Protein AF-A0A1J5PVN1-F1 (afdb_monomer_lite)

Organism: NCBI:txid410659

Secondary structure (DSSP, 8-state):
-B-TTSS-B----GGGS-SSGGG--GGGS-TT-----EEEEEETTTTEEEEEHHHHHHHHHHHHHHHHTTSS-SS-HHHHHHHHHHHHH--

pLDDT: mean 85.74, std 14.12, range [48.0, 98.19]

Radius of gyration: 20.91 Å; chains: 1; bounding box: 40×37×58 Å

InterPro domains:
  IPR003029 S1 domain [PF00575] (9-54)
  IPR003029 S1 domain [PS50126] (1-54)
  IPR012340 Nucleic acid-binding, OB-fold [G3DSA:2.40.50.140] (2-62)
  IPR012340 Nucleic acid-binding, OB-fold [SSF50249] (6-69)

Foldseek 3Di:
DADPPDPQDADEDLPQAAPDNVRSDPVVDDVPDDDDWAFPDQDPVVSYTYTGPHVVVVVVVVVCCVVPVPDPDPAPPCNVVVVVVVVVVVD

Sequence (91 aa):
MKISGTDFTTFIKRSELARDRNDQRAERFAVGEKVDARVIQFDKKARKVQVSIKALEVAEEKEAIAQYGSSDSGATLGDILGTALKQRSDK

Structure (mmCIF, N/CA/C/O backbone):
data_AF-A0A1J5PVN1-F1
#
_entry.id   AF-A0A1J5PVN1-F1
#
loop_
_atom_site.group_PDB
_atom_site.id
_atom_site.type_symbol
_atom_site.label_atom_id
_atom_site.label_alt_id
_atom_site.label_comp_id
_atom_site.label_asym_id
_atom_site.label_entity_id
_atom_site.label_seq_id
_atom_site.pdbx_PDB_ins_code
_atom_site.Cartn_x
_atom_site.Cartn_y
_atom_site.Cartn_z
_atom_site.occupancy
_atom_site.B_iso_or_equiv
_atom_site.auth_seq_id
_atom_site.auth_comp_id
_atom_site.auth_asym_id
_atom_site.auth_atom_id
_atom_site.pdbx_PDB_model_num
ATOM 1 N N . MET A 1 1 ? -7.936 -3.257 8.296 1.00 87.88 1 MET A N 1
ATOM 2 C CA . MET A 1 1 ? -6.652 -3.744 8.855 1.00 87.88 1 MET A CA 1
ATOM 3 C C . MET A 1 1 ? -6.178 -2.792 9.951 1.00 87.88 1 MET A C 1
ATOM 5 O O . MET A 1 1 ? -6.687 -1.675 10.017 1.00 87.88 1 MET A O 1
ATOM 9 N N . LYS A 1 2 ? -5.250 -3.216 10.816 1.00 91.69 2 LYS A N 1
ATOM 10 C CA . LYS A 1 2 ? -4.620 -2.350 11.829 1.00 91.69 2 LYS A CA 1
ATOM 11 C C . LYS A 1 2 ? -3.168 -2.083 11.446 1.00 91.69 2 LYS A C 1
ATOM 13 O O . LYS A 1 2 ? -2.517 -2.982 10.921 1.00 91.69 2 LYS A O 1
ATOM 18 N N . ILE A 1 3 ? -2.683 -0.874 11.709 1.00 92.38 3 ILE A N 1
ATOM 19 C CA . ILE A 1 3 ? -1.266 -0.544 11.528 1.00 92.38 3 ILE A CA 1
ATOM 20 C C . ILE A 1 3 ? -0.492 -1.134 12.707 1.00 92.38 3 ILE A C 1
ATOM 22 O O . ILE A 1 3 ? -0.784 -0.814 13.862 1.00 92.38 3 ILE A O 1
ATOM 26 N N . SER A 1 4 ? 0.478 -2.000 12.411 1.00 93.06 4 SER A N 1
ATOM 27 C CA . SER A 1 4 ? 1.302 -2.683 13.413 1.00 93.06 4 SER A CA 1
ATOM 28 C C . SER A 1 4 ? 1.903 -1.697 14.418 1.00 93.06 4 SER A C 1
ATOM 30 O O . SER A 1 4 ? 2.455 -0.670 14.034 1.00 93.06 4 SER A O 1
ATOM 32 N N . GLY A 1 5 ? 1.789 -2.011 15.711 1.00 91.31 5 GLY A N 1
ATOM 33 C CA . GLY A 1 5 ? 2.321 -1.170 16.790 1.00 91.31 5 GLY A CA 1
ATOM 34 C C . GLY A 1 5 ? 1.467 0.052 17.150 1.00 91.31 5 GLY A C 1
ATOM 35 O O . GLY A 1 5 ? 1.897 0.861 17.965 1.00 91.31 5 GLY A O 1
ATOM 36 N N . THR A 1 6 ? 0.267 0.202 16.577 1.00 90.44 6 THR A N 1
ATOM 3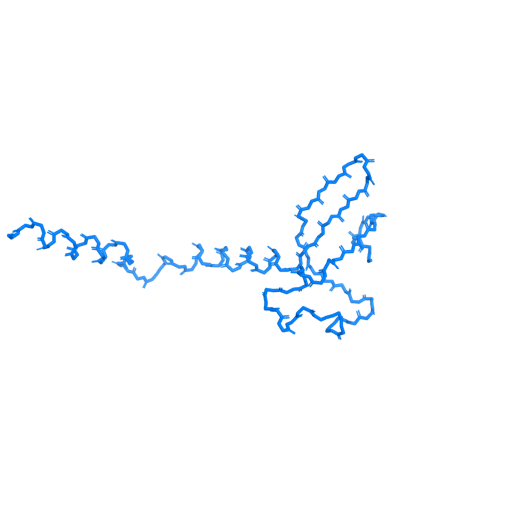7 C CA . THR A 1 6 ? -0.652 1.303 16.903 1.00 90.44 6 THR A CA 1
ATOM 38 C C . THR A 1 6 ? -2.107 0.837 16.990 1.00 90.44 6 THR A C 1
ATOM 40 O O . THR A 1 6 ? -2.462 -0.240 16.509 1.00 90.44 6 THR A O 1
ATOM 43 N N . ASP A 1 7 ? -2.977 1.705 17.510 1.00 89.94 7 ASP A N 1
ATOM 44 C CA . ASP A 1 7 ? -4.432 1.503 17.502 1.00 89.94 7 ASP A CA 1
ATOM 45 C C . ASP A 1 7 ? -5.126 2.057 16.244 1.00 89.94 7 ASP A C 1
ATOM 47 O O . ASP A 1 7 ? -6.357 2.037 16.141 1.00 89.94 7 ASP A O 1
ATOM 51 N N . PHE A 1 8 ? -4.366 2.554 15.261 1.00 90.44 8 PHE A N 1
ATOM 52 C CA . PHE A 1 8 ? -4.949 3.080 14.031 1.00 90.44 8 PHE A CA 1
ATOM 53 C C . PHE A 1 8 ? -5.509 1.955 13.161 1.00 90.44 8 PHE A C 1
ATOM 55 O O . PHE A 1 8 ? -4.816 1.011 12.765 1.00 90.44 8 PHE A O 1
ATOM 62 N N . THR A 1 9 ? -6.784 2.102 12.806 1.00 91.56 9 THR A N 1
ATOM 63 C CA . THR A 1 9 ? -7.423 1.286 11.777 1.00 91.56 9 THR A CA 1
ATOM 64 C C . THR A 1 9 ? -7.281 1.965 10.423 1.00 91.56 9 THR A C 1
ATOM 66 O O . THR A 1 9 ? -7.355 3.187 10.292 1.00 91.56 9 THR A O 1
ATOM 69 N N . THR A 1 10 ? -7.052 1.157 9.396 1.00 93.88 10 THR A N 1
ATOM 70 C CA . THR A 1 10 ? -6.928 1.631 8.020 1.00 93.88 10 THR A CA 1
ATOM 71 C C . THR A 1 10 ? -7.544 0.630 7.045 1.00 93.88 10 THR A C 1
ATOM 73 O O . THR A 1 10 ? -7.877 -0.513 7.393 1.00 93.88 10 THR A O 1
ATOM 76 N N . PHE A 1 11 ? -7.718 1.081 5.810 1.00 92.94 11 PHE A N 1
ATOM 77 C CA . PHE A 1 11 ? -8.125 0.278 4.672 1.00 92.94 11 PHE A CA 1
ATOM 78 C C . PHE A 1 11 ? -7.303 0.707 3.455 1.00 92.94 11 PHE A C 1
ATOM 80 O O . PHE A 1 11 ? -6.961 1.882 3.310 1.00 92.94 11 PHE A O 1
ATOM 87 N N . ILE A 1 12 ? -7.020 -0.247 2.575 1.00 95.31 12 ILE A N 1
ATOM 88 C CA . ILE A 1 12 ? -6.369 0.005 1.292 1.00 95.31 12 ILE A CA 1
ATOM 89 C C . ILE A 1 12 ? -7.466 -0.032 0.234 1.00 95.31 12 ILE A C 1
ATOM 91 O O . ILE A 1 12 ? -8.270 -0.965 0.188 1.00 95.31 12 ILE A O 1
ATOM 95 N N . LYS A 1 13 ? -7.551 1.015 -0.590 1.00 96.12 13 LYS A N 1
ATOM 96 C CA . LYS A 1 13 ? -8.469 1.025 -1.735 1.00 96.12 13 LYS A CA 1
ATOM 97 C C . LYS A 1 13 ? -7.989 0.005 -2.761 1.00 96.12 13 LYS A C 1
ATOM 99 O O . LYS A 1 13 ? -6.791 -0.178 -2.927 1.00 96.12 13 LYS A O 1
ATOM 104 N N . ARG A 1 14 ? -8.908 -0.576 -3.533 1.00 96.38 14 ARG A N 1
ATOM 105 C CA . ARG A 1 14 ? -8.554 -1.534 -4.593 1.00 96.38 14 ARG A CA 1
ATOM 106 C C . ARG A 1 14 ? -7.471 -1.001 -5.544 1.00 96.38 14 ARG A C 1
ATOM 108 O O . ARG A 1 14 ? -6.529 -1.720 -5.843 1.00 96.38 14 ARG A O 1
ATOM 115 N N . SER A 1 15 ? -7.565 0.270 -5.941 1.00 97.12 15 SER A N 1
ATOM 116 C CA . SER A 1 15 ? -6.593 0.945 -6.820 1.00 97.12 15 SER A CA 1
ATOM 117 C C . SER A 1 15 ? -5.185 1.099 -6.234 1.00 97.12 15 SER A C 1
ATOM 119 O O . SER A 1 15 ? -4.256 1.449 -6.958 1.00 97.12 15 SER A O 1
ATOM 121 N N . GLU A 1 16 ? -5.043 0.879 -4.929 1.00 97.62 16 GLU A N 1
ATOM 122 C CA . GLU A 1 16 ? -3.814 1.054 -4.155 1.00 97.62 16 GLU A CA 1
ATOM 123 C C . GLU A 1 16 ? -3.176 -0.287 -3.755 1.00 97.62 16 GLU A C 1
ATOM 125 O O . GLU A 1 16 ? -2.167 -0.297 -3.052 1.00 97.62 16 GLU A O 1
ATOM 130 N N . LEU A 1 17 ? -3.759 -1.417 -4.182 1.00 97.44 17 LEU A N 1
ATOM 131 C CA . LEU A 1 17 ? -3.271 -2.757 -3.841 1.00 97.44 17 LEU A CA 1
ATOM 132 C C . LEU A 1 17 ? -2.009 -3.167 -4.608 1.00 97.44 17 LEU A C 1
ATOM 134 O O . LEU A 1 17 ? -1.226 -3.932 -4.067 1.00 97.44 17 LEU A O 1
ATOM 138 N N . ALA A 1 18 ? -1.834 -2.695 -5.842 1.00 97.25 18 ALA A N 1
ATOM 139 C CA . ALA A 1 18 ? -0.698 -3.044 -6.696 1.00 97.25 18 ALA A CA 1
ATOM 140 C C . ALA A 1 18 ? -0.531 -2.021 -7.828 1.00 97.25 18 ALA A C 1
ATOM 142 O O . ALA A 1 18 ? -1.498 -1.342 -8.221 1.00 97.25 18 ALA A O 1
ATOM 143 N N . ARG A 1 19 ? 0.683 -1.927 -8.378 1.00 95.75 19 ARG A N 1
ATOM 144 C CA . ARG A 1 19 ? 0.977 -1.149 -9.590 1.00 95.75 19 ARG A CA 1
ATOM 145 C C . ARG A 1 19 ? 0.244 -1.678 -10.821 1.00 95.75 19 ARG A C 1
ATOM 147 O O . ARG A 1 19 ? -0.362 -0.872 -11.530 1.00 95.75 19 ARG A O 1
ATOM 154 N N . ASP A 1 20 ? 0.271 -2.990 -11.059 1.00 95.00 20 ASP A N 1
ATOM 155 C CA . ASP A 1 20 ? -0.485 -3.616 -12.149 1.00 95.00 20 ASP A CA 1
ATOM 156 C C . ASP A 1 20 ? -1.975 -3.698 -11.783 1.00 95.00 20 ASP A C 1
ATOM 158 O O . ASP A 1 20 ? -2.363 -4.098 -10.685 1.00 95.00 20 ASP A O 1
ATOM 162 N N . ARG A 1 21 ? -2.839 -3.316 -12.724 1.00 94.38 21 ARG A N 1
ATOM 163 C CA . ARG A 1 21 ? -4.292 -3.338 -12.551 1.00 94.38 21 ARG A CA 1
ATOM 164 C C . ARG A 1 21 ? -4.853 -4.756 -12.416 1.00 94.38 21 ARG A C 1
ATOM 166 O O . ARG A 1 21 ? -5.827 -4.939 -11.686 1.00 94.38 21 ARG A O 1
ATOM 173 N N . ASN A 1 22 ? -4.261 -5.742 -13.086 1.00 95.62 22 ASN A N 1
ATOM 174 C CA . ASN A 1 22 ? -4.665 -7.148 -12.981 1.00 95.62 22 ASN A CA 1
ATOM 175 C C . ASN A 1 22 ? -4.414 -7.704 -11.571 1.00 95.62 22 ASN A C 1
ATOM 177 O O . ASN A 1 22 ? -5.128 -8.596 -11.106 1.00 95.62 22 ASN A O 1
ATOM 181 N N . ASP A 1 23 ? -3.468 -7.090 -10.867 1.00 95.81 23 ASP A N 1
ATOM 182 C CA . ASP A 1 23 ? -3.007 -7.484 -9.543 1.00 95.81 23 ASP A CA 1
ATOM 183 C C . ASP A 1 23 ? -3.746 -6.771 -8.405 1.00 95.81 23 ASP A C 1
ATOM 185 O O . ASP A 1 23 ? -3.591 -7.115 -7.235 1.00 95.81 23 ASP A O 1
ATOM 189 N N . GLN A 1 24 ? -4.645 -5.838 -8.731 1.00 96.38 24 GLN A N 1
ATOM 190 C CA . GLN A 1 24 ? -5.500 -5.130 -7.775 1.00 96.38 24 GLN A CA 1
ATOM 191 C C . GLN A 1 24 ? -6.686 -5.991 -7.318 1.00 96.38 24 GLN A C 1
ATOM 193 O O . GLN A 1 24 ? -7.860 -5.660 -7.544 1.00 96.38 24 GLN A O 1
ATOM 198 N N . ARG A 1 25 ? -6.382 -7.127 -6.691 1.00 95.69 25 ARG A N 1
ATOM 199 C CA . ARG A 1 25 ? -7.343 -8.138 -6.234 1.00 95.69 25 ARG A CA 1
ATOM 200 C C . ARG A 1 25 ? -7.115 -8.432 -4.759 1.00 95.69 25 ARG A C 1
ATOM 202 O O . ARG A 1 25 ? -6.000 -8.739 -4.353 1.00 95.69 25 ARG A O 1
ATOM 209 N N . ALA A 1 26 ? -8.177 -8.343 -3.962 1.00 92.88 26 ALA A N 1
ATOM 210 C CA . ALA A 1 26 ? -8.083 -8.571 -2.523 1.00 92.88 26 ALA A CA 1
ATOM 211 C C . ALA A 1 26 ? -7.793 -10.043 -2.194 1.00 92.88 26 ALA A C 1
ATOM 213 O O . ALA A 1 26 ? -7.088 -10.308 -1.229 1.00 92.88 26 ALA A O 1
ATOM 214 N N . GLU A 1 27 ? -8.262 -10.991 -3.019 1.00 94.19 27 GLU A N 1
ATOM 215 C CA . GLU A 1 27 ? -8.010 -12.426 -2.816 1.00 94.19 27 GLU A CA 1
ATOM 216 C C . GLU A 1 27 ? -6.536 -12.847 -2.932 1.00 94.19 27 GLU A C 1
ATOM 218 O O . GLU A 1 27 ? -6.211 -13.986 -2.615 1.00 94.19 27 GLU A O 1
ATOM 223 N N . ARG A 1 28 ? -5.639 -11.954 -3.372 1.00 93.50 28 ARG A N 1
ATOM 224 C CA . ARG A 1 28 ? -4.192 -12.214 -3.365 1.00 93.50 28 ARG A CA 1
ATOM 225 C C . ARG A 1 28 ? -3.579 -12.194 -1.967 1.00 93.50 28 ARG A C 1
ATOM 227 O O . ARG A 1 28 ? -2.464 -12.673 -1.811 1.00 93.50 28 ARG A O 1
ATOM 234 N N . PHE A 1 29 ? -4.287 -11.628 -0.995 1.00 93.31 29 PHE A N 1
ATOM 235 C CA . PHE A 1 29 ? -3.812 -11.474 0.370 1.00 93.31 29 PHE A CA 1
ATOM 236 C C . PHE A 1 29 ? -4.565 -12.433 1.283 1.00 93.31 29 PHE A C 1
ATOM 238 O O . PHE A 1 29 ? -5.800 -12.508 1.250 1.00 93.31 29 PHE A O 1
ATOM 245 N N . ALA A 1 30 ? -3.831 -13.151 2.125 1.00 94.56 30 ALA A N 1
ATOM 246 C CA . ALA A 1 30 ? -4.433 -13.992 3.141 1.00 94.56 30 ALA A CA 1
ATOM 247 C C . ALA A 1 30 ? -5.020 -13.135 4.273 1.00 94.56 30 ALA A C 1
ATOM 249 O O . ALA A 1 30 ? -4.511 -12.073 4.646 1.00 94.56 30 ALA A O 1
ATOM 250 N N . VAL A 1 31 ? -6.116 -13.607 4.867 1.00 91.94 31 VAL A N 1
ATOM 251 C CA . VAL A 1 31 ? -6.707 -12.934 6.027 1.00 91.94 31 VAL A CA 1
ATOM 252 C C . VAL A 1 31 ? -5.709 -12.964 7.185 1.00 91.94 31 VAL A C 1
ATOM 254 O O . VAL A 1 31 ? -5.260 -14.028 7.600 1.00 91.94 31 VAL A O 1
ATOM 257 N N . GLY A 1 32 ? -5.383 -11.787 7.722 1.00 91.00 32 GLY A N 1
ATOM 258 C CA . GLY A 1 32 ? -4.419 -11.638 8.817 1.00 91.00 32 GLY A CA 1
ATOM 259 C C . GLY A 1 32 ? -2.960 -11.518 8.370 1.00 91.00 32 GLY A C 1
ATOM 260 O O . GLY A 1 32 ? -2.096 -11.298 9.219 1.00 91.00 32 GLY A O 1
ATOM 261 N N . GLU A 1 33 ? -2.687 -11.602 7.067 1.0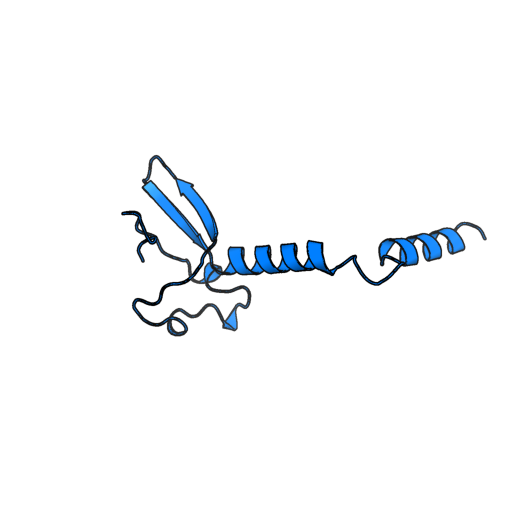0 93.50 33 GLU A N 1
ATOM 262 C CA . GLU A 1 33 ? -1.368 -11.333 6.505 1.00 93.50 33 GLU A CA 1
ATOM 263 C C . GLU A 1 33 ? -0.920 -9.901 6.819 1.00 93.50 33 GLU A C 1
ATOM 265 O O . GLU A 1 33 ? -1.701 -8.943 6.756 1.00 93.50 33 GLU A O 1
ATOM 270 N N . LYS A 1 34 ? 0.355 -9.760 7.185 1.00 94.25 34 LYS A N 1
ATOM 271 C CA . LYS A 1 34 ? 0.995 -8.455 7.337 1.00 94.25 34 LYS A CA 1
ATOM 272 C C . LYS A 1 34 ? 1.590 -8.059 5.999 1.00 94.25 34 LYS A C 1
ATOM 274 O O . LYS A 1 34 ? 2.346 -8.826 5.421 1.00 94.25 34 LYS A O 1
ATOM 279 N N . VAL A 1 35 ? 1.268 -6.850 5.563 1.00 94.88 35 VAL A N 1
ATOM 280 C CA . VAL A 1 35 ? 1.778 -6.270 4.324 1.00 94.88 35 VAL A CA 1
ATOM 281 C C . VAL A 1 35 ? 2.442 -4.942 4.634 1.00 94.88 35 VAL A C 1
ATOM 283 O O . VAL A 1 35 ? 1.963 -4.188 5.490 1.00 94.88 35 VAL A O 1
ATOM 286 N N . ASP A 1 36 ? 3.516 -4.655 3.916 1.00 96.56 36 ASP A N 1
ATOM 287 C CA . ASP A 1 36 ? 4.144 -3.345 3.944 1.00 96.56 36 ASP A CA 1
ATOM 288 C C . ASP A 1 36 ? 3.406 -2.402 2.994 1.00 96.56 36 ASP A C 1
ATOM 290 O O . ASP A 1 36 ? 2.968 -2.773 1.904 1.00 96.56 36 ASP A O 1
ATOM 294 N N . ALA A 1 37 ? 3.202 -1.166 3.439 1.00 97.00 37 ALA A N 1
ATOM 295 C CA . ALA A 1 37 ? 2.495 -0.158 2.668 1.00 97.00 37 ALA A CA 1
ATOM 296 C C . ALA A 1 37 ? 2.989 1.238 3.037 1.00 97.00 37 ALA A C 1
ATOM 298 O O . ALA A 1 37 ? 3.329 1.530 4.185 1.00 97.00 37 ALA A O 1
ATOM 299 N N . ARG A 1 38 ? 2.956 2.143 2.063 1.00 97.12 38 ARG A N 1
ATOM 300 C CA . ARG A 1 38 ? 3.321 3.544 2.254 1.00 97.12 38 ARG A CA 1
ATOM 301 C C . ARG A 1 38 ? 2.117 4.347 2.733 1.00 97.12 38 ARG A C 1
ATOM 303 O O . ARG A 1 38 ? 1.023 4.221 2.183 1.00 97.12 38 ARG A O 1
ATOM 310 N N . VAL A 1 39 ? 2.311 5.227 3.715 1.00 96.25 39 VAL A N 1
ATOM 311 C CA . VAL A 1 39 ? 1.291 6.216 4.099 1.00 96.25 39 VAL A CA 1
ATOM 312 C C . VAL A 1 39 ? 1.174 7.264 2.994 1.00 96.25 39 VAL A C 1
ATOM 314 O O . VAL A 1 39 ? 2.148 7.938 2.667 1.00 96.25 39 VAL A O 1
ATOM 317 N N . ILE A 1 40 ? -0.025 7.410 2.432 1.00 97.06 40 ILE A N 1
ATOM 318 C CA . ILE A 1 40 ? -0.320 8.377 1.361 1.00 97.06 40 ILE A CA 1
ATOM 319 C C . ILE A 1 40 ? -1.165 9.555 1.847 1.00 97.06 40 ILE A C 1
ATOM 321 O O . ILE A 1 40 ? -1.177 10.609 1.220 1.00 97.06 40 ILE A O 1
ATOM 325 N N . GLN A 1 41 ? -1.862 9.402 2.975 1.00 95.94 41 GLN A N 1
ATOM 326 C CA . GLN A 1 41 ? -2.587 10.496 3.610 1.00 95.94 41 GLN A CA 1
ATOM 327 C C . GLN A 1 41 ? -2.686 10.265 5.115 1.00 95.94 41 GLN A C 1
ATOM 329 O O . GLN A 1 41 ? -3.018 9.167 5.564 1.00 95.94 41 GLN A O 1
ATOM 334 N N . PHE A 1 42 ? -2.475 11.330 5.884 1.00 94.44 42 PHE A N 1
ATOM 335 C CA . PHE A 1 42 ? -2.669 11.348 7.326 1.00 94.44 42 PHE A CA 1
ATOM 336 C C . PHE A 1 42 ? -3.571 12.519 7.715 1.00 94.44 42 PHE A C 1
ATOM 338 O O . PHE A 1 42 ? -3.227 13.677 7.486 1.00 94.44 42 PHE A O 1
ATOM 345 N N . ASP A 1 43 ? -4.728 12.219 8.302 1.00 93.69 43 ASP A N 1
ATOM 346 C CA . ASP A 1 43 ? -5.629 13.213 8.880 1.00 93.69 43 ASP A CA 1
ATOM 347 C C . ASP A 1 43 ? -5.664 13.046 10.400 1.00 93.69 43 ASP A C 1
ATOM 349 O O . ASP A 1 43 ? -6.281 12.124 10.943 1.00 93.69 43 ASP A O 1
ATOM 353 N N . LYS A 1 44 ? -4.999 13.974 11.092 1.00 91.31 44 LYS A N 1
ATOM 354 C CA . LYS A 1 44 ? -4.912 13.991 12.554 1.00 91.31 44 LYS A CA 1
ATOM 355 C C . LYS A 1 44 ? -6.259 14.275 13.218 1.00 91.31 44 LYS A C 1
ATOM 357 O O . LYS A 1 44 ? -6.537 13.703 14.269 1.00 91.31 44 LYS A O 1
ATOM 362 N N . LYS A 1 45 ? -7.088 15.145 12.627 1.00 93.88 45 LYS A N 1
ATOM 363 C CA . LYS A 1 45 ? -8.384 15.537 13.206 1.00 93.88 45 LYS A CA 1
ATOM 364 C C . LYS A 1 45 ? -9.372 14.381 13.118 1.00 93.88 45 LYS A C 1
ATOM 366 O O . LYS A 1 45 ? -10.014 14.049 14.107 1.00 93.88 45 LYS A O 1
ATOM 371 N N . ALA A 1 46 ? -9.433 13.730 11.959 1.00 91.81 46 ALA A N 1
ATOM 372 C CA . ALA A 1 46 ? -10.293 12.571 11.738 1.00 91.81 46 ALA A CA 1
ATOM 373 C C . ALA A 1 46 ? -9.703 11.253 12.276 1.00 91.81 46 ALA A C 1
ATOM 375 O O . ALA A 1 46 ? -10.366 10.220 12.206 1.00 91.81 46 ALA A O 1
ATOM 376 N N . ARG A 1 47 ? -8.455 11.264 12.776 1.00 90.38 47 ARG A N 1
ATOM 377 C CA . ARG A 1 47 ? -7.670 10.068 13.135 1.00 90.38 47 ARG A CA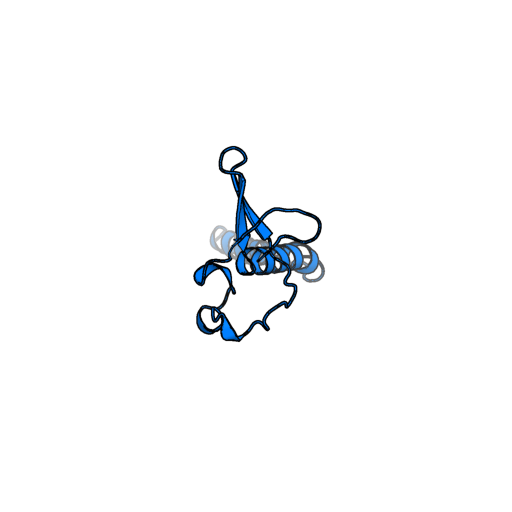 1
ATOM 378 C C . ARG A 1 47 ? -7.680 9.003 12.032 1.00 90.38 47 ARG A C 1
ATOM 380 O O . ARG A 1 47 ? -7.816 7.811 12.300 1.00 90.38 47 ARG A O 1
ATOM 387 N N . LYS A 1 48 ? -7.538 9.442 10.782 1.00 91.88 48 LYS A N 1
ATOM 388 C CA . LYS A 1 48 ? -7.609 8.582 9.599 1.00 91.88 48 LYS A CA 1
ATOM 389 C C . LYS A 1 48 ? -6.252 8.505 8.918 1.00 91.88 48 LYS A C 1
ATOM 391 O O . LYS A 1 48 ? -5.636 9.526 8.627 1.00 91.88 48 LYS A O 1
ATOM 396 N N . VAL A 1 49 ? -5.834 7.287 8.597 1.00 95.31 49 VAL A N 1
ATOM 397 C CA . VAL A 1 49 ? -4.622 7.020 7.818 1.00 95.31 49 VAL A CA 1
ATOM 398 C C . VAL A 1 49 ? -5.024 6.283 6.549 1.00 95.31 49 VAL A C 1
ATOM 400 O O . VAL A 1 49 ? -5.748 5.289 6.626 1.00 95.31 49 VAL A O 1
ATOM 403 N N . GLN A 1 50 ? -4.587 6.769 5.388 1.00 96.31 50 GLN A N 1
ATOM 404 C CA . GLN A 1 50 ? -4.681 6.035 4.125 1.00 96.31 50 GLN A CA 1
ATOM 405 C C . GLN A 1 50 ? -3.299 5.519 3.753 1.00 96.31 50 GLN A C 1
ATOM 407 O O . GLN A 1 50 ? -2.317 6.265 3.801 1.00 96.31 50 GLN A O 1
ATOM 412 N N . VAL A 1 51 ? -3.248 4.247 3.376 1.00 97.38 51 VAL A N 1
ATOM 413 C CA . VAL A 1 51 ? -2.016 3.549 3.011 1.00 97.38 51 VAL A CA 1
ATOM 414 C C . VAL A 1 51 ? -2.160 2.905 1.631 1.00 97.38 51 VAL A C 1
ATOM 416 O O . VAL A 1 51 ? -3.279 2.678 1.165 1.00 97.38 51 VAL A O 1
ATOM 419 N N . SER A 1 52 ? -1.034 2.666 0.963 1.00 98.19 52 SER A N 1
ATOM 420 C CA . SER A 1 52 ? -0.963 2.130 -0.398 1.00 98.19 52 SER A CA 1
ATOM 421 C C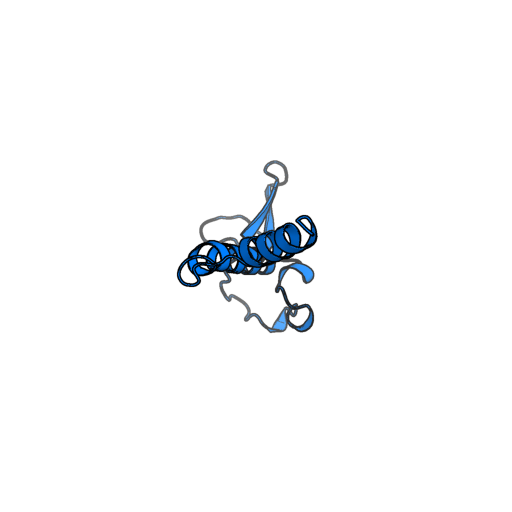 . SER A 1 52 ? 0.264 1.237 -0.569 1.00 98.19 52 SER A C 1
ATOM 423 O O . SER A 1 52 ? 1.380 1.656 -0.258 1.00 98.19 52 SER A O 1
ATOM 425 N N . ILE A 1 53 ? 0.048 0.019 -1.069 1.00 97.75 53 ILE A N 1
ATOM 426 C CA . ILE A 1 53 ? 1.116 -0.927 -1.434 1.00 97.75 53 ILE A CA 1
ATOM 427 C C . ILE A 1 53 ? 1.736 -0.469 -2.754 1.00 97.75 53 ILE A C 1
ATOM 429 O O . ILE A 1 53 ? 2.946 -0.319 -2.860 1.00 97.75 53 ILE A O 1
ATOM 433 N N . LYS A 1 54 ? 0.896 -0.076 -3.716 1.00 97.88 54 LYS A N 1
ATOM 434 C CA . LYS A 1 54 ? 1.330 0.506 -4.992 1.00 97.88 54 LYS A CA 1
ATOM 435 C C . LYS A 1 54 ? 2.315 1.667 -4.813 1.00 97.88 54 LYS A C 1
ATOM 437 O O . LYS A 1 54 ? 3.297 1.778 -5.541 1.00 97.88 54 LYS A O 1
ATOM 442 N N . ALA A 1 55 ? 2.032 2.582 -3.885 1.00 97.88 55 ALA A N 1
ATOM 443 C CA . ALA A 1 55 ? 2.898 3.736 -3.652 1.00 97.88 55 ALA A CA 1
ATOM 444 C C . ALA A 1 55 ? 4.240 3.355 -3.007 1.00 97.88 55 ALA A C 1
ATOM 446 O O . ALA A 1 55 ? 5.203 4.109 -3.145 1.00 97.88 55 ALA A O 1
ATOM 447 N N . LEU A 1 56 ? 4.299 2.224 -2.296 1.00 97.75 56 LEU A N 1
ATOM 448 C CA . LEU A 1 56 ? 5.549 1.649 -1.808 1.00 97.75 56 LEU A CA 1
ATOM 449 C C . LEU A 1 56 ? 6.359 1.090 -2.984 1.00 97.75 56 LEU A C 1
ATOM 451 O O . LEU A 1 56 ? 7.459 1.575 -3.217 1.00 97.75 56 LEU A O 1
ATOM 455 N N . GLU A 1 57 ? 5.759 0.214 -3.797 1.00 95.56 57 GLU A N 1
ATOM 456 C CA . GLU A 1 57 ? 6.394 -0.399 -4.979 1.00 95.56 57 GLU A CA 1
ATOM 457 C C . GLU A 1 57 ? 7.002 0.651 -5.926 1.00 95.56 57 GLU A C 1
ATOM 459 O O . GLU A 1 57 ? 8.151 0.551 -6.348 1.00 95.56 57 GLU A O 1
ATOM 464 N N . VAL A 1 58 ? 6.245 1.710 -6.241 1.00 95.62 58 VAL A N 1
ATOM 465 C CA . VAL A 1 58 ? 6.715 2.793 -7.125 1.00 95.62 58 VAL A CA 1
ATOM 466 C C . VAL A 1 58 ? 7.888 3.560 -6.514 1.00 95.62 58 VAL A C 1
ATOM 468 O O . VAL A 1 58 ? 8.766 4.032 -7.238 1.00 95.62 58 VAL A O 1
ATOM 471 N N . ALA A 1 59 ? 7.897 3.732 -5.194 1.00 95.00 59 ALA A N 1
ATOM 472 C CA . ALA A 1 59 ? 8.977 4.438 -4.527 1.00 95.00 59 ALA A CA 1
ATOM 473 C C . ALA A 1 59 ? 10.257 3.604 -4.473 1.00 95.00 59 ALA A C 1
ATOM 475 O O . ALA A 1 59 ? 11.321 4.148 -4.751 1.00 95.00 59 ALA A O 1
ATOM 476 N N . GLU A 1 60 ? 10.139 2.311 -4.176 1.00 94.00 60 GLU A N 1
ATOM 477 C CA . GLU A 1 60 ? 11.260 1.368 -4.174 1.00 94.00 60 GLU A CA 1
ATOM 478 C C . GLU A 1 60 ? 11.870 1.231 -5.571 1.00 94.00 60 GLU A C 1
ATOM 480 O O . GLU A 1 60 ? 13.085 1.318 -5.721 1.00 94.00 60 GLU A O 1
ATOM 485 N N . GLU A 1 61 ? 11.045 1.129 -6.620 1.00 90.31 61 GLU A N 1
ATOM 486 C CA . GLU A 1 61 ? 11.531 1.112 -8.005 1.00 90.31 61 GLU A CA 1
ATOM 487 C C . GLU A 1 61 ? 12.277 2.403 -8.356 1.00 90.31 61 GLU A C 1
ATOM 489 O O . GLU A 1 61 ? 13.357 2.364 -8.943 1.00 90.31 61 GLU A O 1
ATOM 494 N N . LYS A 1 62 ? 11.736 3.563 -7.968 1.00 90.81 62 LYS A N 1
ATOM 495 C CA . LYS A 1 62 ? 12.394 4.852 -8.207 1.00 90.81 62 LYS A CA 1
ATOM 496 C C . LYS A 1 62 ? 13.725 4.958 -7.462 1.00 90.81 62 LYS A C 1
ATOM 498 O O . LYS A 1 62 ? 14.685 5.496 -8.011 1.00 90.81 62 LYS A O 1
ATOM 503 N N . GLU A 1 63 ? 13.776 4.488 -6.223 1.00 90.50 63 GLU A N 1
ATOM 504 C CA . GLU A 1 63 ? 14.991 4.483 -5.414 1.00 90.50 63 GLU A CA 1
ATOM 505 C C . GLU A 1 63 ? 16.046 3.539 -6.002 1.00 90.50 63 GLU A C 1
ATOM 507 O O . GLU A 1 63 ? 17.197 3.941 -6.159 1.00 90.50 63 GLU A O 1
ATOM 512 N N . ALA A 1 64 ? 15.645 2.346 -6.446 1.00 86.31 64 ALA A N 1
ATOM 513 C CA . ALA A 1 64 ? 16.524 1.418 -7.147 1.00 86.31 64 ALA A CA 1
ATOM 514 C C . ALA A 1 64 ? 17.063 2.021 -8.455 1.00 86.31 64 ALA A C 1
ATOM 516 O O . ALA A 1 64 ? 18.260 1.947 -8.719 1.00 86.31 64 ALA A O 1
ATOM 517 N N . ILE A 1 65 ? 16.226 2.695 -9.251 1.00 85.94 65 ILE A N 1
ATOM 518 C CA . ILE A 1 65 ? 16.687 3.407 -10.454 1.00 85.94 65 ILE A CA 1
ATOM 519 C C . ILE A 1 65 ? 17.695 4.503 -10.090 1.00 85.94 65 ILE A C 1
ATOM 521 O O . ILE A 1 65 ? 18.693 4.659 -10.783 1.00 85.94 65 ILE A O 1
ATOM 525 N N . ALA A 1 66 ? 17.475 5.258 -9.014 1.00 85.12 66 ALA A N 1
ATOM 526 C CA . ALA A 1 66 ? 18.413 6.300 -8.599 1.00 85.12 66 ALA A CA 1
ATOM 527 C C . ALA A 1 66 ? 19.757 5.728 -8.111 1.00 85.12 66 ALA A C 1
ATOM 529 O O . ALA A 1 66 ? 20.795 6.336 -8.349 1.00 85.12 66 ALA A O 1
ATOM 530 N N . GLN A 1 67 ? 19.745 4.570 -7.444 1.00 81.12 67 GLN A N 1
ATOM 531 C CA . GLN A 1 67 ? 20.951 3.924 -6.915 1.00 81.12 67 GLN A CA 1
ATOM 532 C C . GLN A 1 67 ? 21.731 3.137 -7.985 1.00 81.12 67 GLN A C 1
ATOM 534 O O . GLN A 1 67 ? 22.962 3.141 -7.975 1.00 81.12 67 GLN A O 1
ATOM 539 N N . TYR A 1 68 ? 21.035 2.482 -8.919 1.00 70.31 68 TYR A N 1
ATOM 540 C CA . TYR A 1 68 ? 21.632 1.565 -9.900 1.00 70.31 68 TYR A CA 1
ATOM 541 C C . TYR A 1 68 ? 21.615 2.089 -11.344 1.00 70.31 68 TYR A C 1
ATOM 543 O O . TYR A 1 68 ? 22.339 1.574 -12.191 1.00 70.31 68 TYR A O 1
ATOM 551 N N . GLY A 1 69 ? 20.832 3.124 -11.649 1.00 66.31 69 GLY A N 1
ATOM 552 C CA . GLY A 1 69 ? 20.652 3.655 -13.005 1.00 66.31 69 GLY A CA 1
ATOM 553 C C . GLY A 1 69 ? 21.787 4.541 -13.525 1.00 66.31 69 GLY A C 1
ATOM 554 O O . GLY A 1 69 ? 21.671 5.061 -14.632 1.00 66.31 69 GLY A O 1
ATOM 555 N N . SER A 1 70 ? 22.869 4.734 -12.763 1.00 60.44 70 SER A N 1
ATOM 556 C CA . SER A 1 70 ? 23.962 5.643 -13.144 1.00 60.44 70 SER A CA 1
ATOM 557 C C . SER A 1 70 ? 25.378 5.146 -12.843 1.00 60.44 70 SER A C 1
ATOM 559 O O . SER A 1 70 ? 26.317 5.924 -12.991 1.00 60.44 70 SER A O 1
ATOM 561 N N . SER A 1 71 ? 25.565 3.889 -12.435 1.00 54.44 71 SER 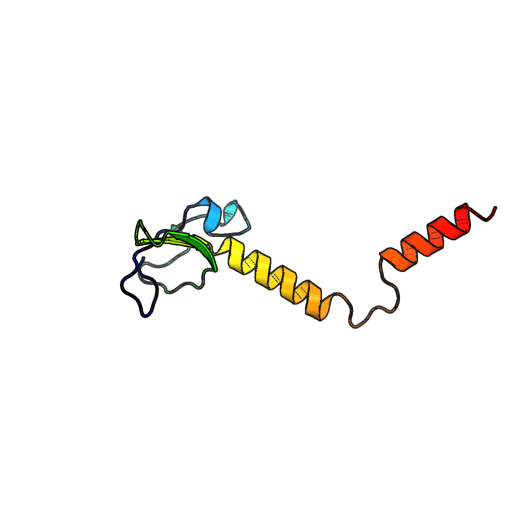A N 1
ATOM 562 C CA . SER A 1 71 ? 26.867 3.455 -11.901 1.00 54.44 71 SER A CA 1
ATOM 563 C C . SER A 1 71 ? 27.732 2.610 -12.845 1.00 54.44 71 SER A C 1
ATOM 565 O O . SER A 1 71 ? 28.845 2.290 -12.450 1.00 54.44 71 SER A O 1
ATOM 567 N N . ASP A 1 72 ? 27.299 2.277 -14.072 1.00 51.44 72 ASP A N 1
ATOM 568 C CA . ASP A 1 72 ? 28.147 1.455 -14.969 1.00 51.44 72 ASP A CA 1
ATOM 569 C C . ASP A 1 72 ? 27.991 1.699 -16.484 1.00 51.44 72 ASP A C 1
ATOM 571 O O . ASP A 1 72 ? 28.249 0.837 -17.319 1.00 51.44 72 ASP A O 1
ATOM 575 N N . SER A 1 73 ? 27.549 2.880 -16.910 1.00 55.31 73 SER A N 1
ATOM 576 C CA . SER A 1 73 ? 27.577 3.224 -18.339 1.00 55.31 73 SER A CA 1
ATOM 577 C C . SER A 1 73 ? 27.944 4.688 -18.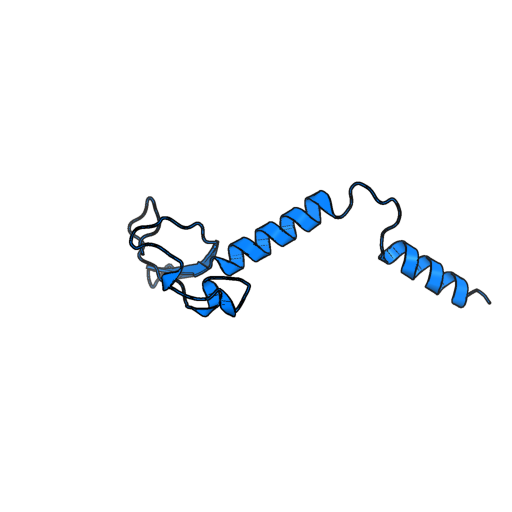487 1.00 55.31 73 SER A C 1
ATOM 579 O O . SER A 1 73 ? 27.104 5.567 -18.331 1.00 55.31 73 SER A O 1
ATOM 581 N N . GLY A 1 74 ? 29.228 4.942 -18.747 1.00 56.75 74 GLY A N 1
ATOM 582 C CA . GLY A 1 74 ? 29.847 6.264 -18.905 1.00 56.75 74 GLY A CA 1
ATOM 583 C C . GLY A 1 74 ? 29.362 7.095 -20.102 1.00 56.75 74 GLY A C 1
ATOM 584 O O . GLY A 1 74 ? 30.150 7.816 -20.702 1.00 56.75 74 GLY A O 1
ATOM 585 N N . ALA A 1 75 ? 28.086 7.011 -20.459 1.00 59.50 75 ALA A N 1
ATOM 586 C CA . ALA A 1 75 ? 27.393 7.954 -21.319 1.00 59.50 75 ALA A CA 1
ATOM 587 C C . ALA A 1 75 ? 25.911 7.905 -20.938 1.00 59.50 75 ALA A C 1
ATOM 589 O O . ALA A 1 75 ? 25.241 6.891 -21.150 1.00 59.50 75 ALA A O 1
ATOM 590 N N . THR A 1 76 ? 25.383 8.974 -20.346 1.00 66.50 76 THR A N 1
ATOM 591 C CA . THR A 1 76 ? 23.944 9.037 -20.090 1.00 66.50 76 THR A CA 1
ATOM 592 C C . THR A 1 76 ? 23.199 9.162 -21.421 1.00 66.50 76 THR A C 1
ATOM 594 O O . THR A 1 76 ? 23.723 9.682 -22.410 1.00 66.50 76 THR A O 1
ATOM 597 N N . LEU A 1 77 ? 21.938 8.725 -21.465 1.00 57.56 77 LEU A N 1
ATOM 598 C CA . LEU A 1 77 ? 21.078 8.915 -22.642 1.00 57.56 77 LEU A CA 1
ATOM 599 C C . LEU A 1 77 ? 20.962 10.408 -23.029 1.00 57.56 77 LEU A C 1
ATOM 601 O O . LEU A 1 77 ? 20.793 10.742 -24.202 1.00 57.56 77 LEU A O 1
ATOM 605 N N . GLY A 1 78 ? 21.102 11.302 -22.042 1.00 70.19 78 GLY A N 1
ATOM 606 C CA . GLY A 1 78 ? 21.181 12.750 -22.232 1.00 70.19 78 GLY A CA 1
ATOM 607 C C . GLY A 1 78 ? 22.480 13.207 -22.901 1.00 70.19 78 GLY A C 1
ATOM 608 O O . GLY A 1 78 ? 22.436 14.106 -23.738 1.00 70.19 78 GLY A O 1
ATOM 609 N N . ASP A 1 79 ? 23.607 12.551 -22.618 1.00 68.00 79 ASP A N 1
ATOM 610 C CA . ASP A 1 79 ? 24.898 12.842 -23.254 1.00 68.00 79 ASP A CA 1
ATOM 611 C C . ASP A 1 79 ? 24.915 12.394 -24.718 1.00 68.00 79 ASP A C 1
ATOM 613 O O . ASP A 1 79 ? 25.365 13.139 -25.588 1.00 68.00 79 ASP A O 1
ATOM 617 N N . ILE A 1 80 ? 24.370 11.212 -25.025 1.00 64.31 80 ILE A N 1
ATOM 618 C CA . ILE A 1 80 ? 24.302 10.683 -26.400 1.00 64.31 80 ILE A CA 1
ATOM 619 C C . ILE A 1 80 ? 23.336 11.517 -27.258 1.00 64.31 80 ILE A C 1
ATOM 621 O O . ILE A 1 80 ? 23.644 11.861 -28.399 1.00 64.31 80 ILE A O 1
ATOM 625 N N . LEU A 1 81 ? 22.182 11.908 -26.705 1.00 69.00 81 LEU A N 1
ATOM 626 C CA . LEU A 1 81 ? 21.229 12.766 -27.411 1.00 69.00 81 LEU A CA 1
ATOM 627 C C . LEU A 1 81 ? 21.758 14.201 -27.560 1.00 69.00 81 LEU A C 1
ATOM 629 O O . LEU A 1 81 ? 21.626 14.800 -28.626 1.00 69.00 81 LEU A O 1
ATOM 633 N N . GLY A 1 82 ? 22.398 14.744 -26.522 1.00 70.38 82 GLY A N 1
ATOM 634 C CA . GLY A 1 82 ? 22.994 16.079 -26.544 1.00 70.38 82 GLY A CA 1
ATOM 635 C C . GLY A 1 82 ? 24.168 16.199 -27.519 1.00 70.38 82 GLY A C 1
ATOM 636 O O . GLY A 1 82 ? 24.280 17.202 -28.227 1.00 70.38 82 GLY A O 1
ATOM 637 N N . THR A 1 83 ? 25.013 15.169 -27.614 1.00 73.81 83 THR A N 1
ATOM 638 C CA . THR A 1 83 ? 26.123 15.115 -28.582 1.00 73.81 83 THR A CA 1
ATOM 639 C C . THR A 1 83 ? 25.626 14.963 -30.019 1.00 73.81 83 THR A C 1
ATOM 641 O O . THR A 1 83 ? 26.093 15.694 -30.893 1.00 73.81 83 THR A O 1
ATOM 644 N N . ALA A 1 84 ? 24.621 14.116 -30.268 1.00 65.62 84 ALA A N 1
ATOM 645 C CA . ALA A 1 84 ? 24.016 13.965 -31.594 1.00 65.62 84 ALA A CA 1
ATOM 646 C C . ALA A 1 84 ? 23.270 15.231 -32.066 1.00 65.62 84 ALA A C 1
ATOM 648 O O . ALA A 1 84 ? 23.274 15.548 -33.257 1.00 65.62 84 ALA A O 1
ATOM 649 N N . LEU A 1 85 ? 22.649 15.978 -31.145 1.00 70.25 85 LEU A N 1
ATOM 650 C CA . LEU A 1 85 ? 21.992 17.249 -31.461 1.00 70.25 85 LEU A CA 1
ATOM 651 C C . LEU A 1 85 ? 23.005 18.363 -31.751 1.00 70.25 85 LEU A C 1
ATOM 653 O O . LEU A 1 85 ? 22.819 19.087 -32.724 1.00 70.25 85 LEU A O 1
ATOM 657 N N . LYS A 1 86 ? 24.102 18.471 -30.985 1.00 67.75 86 LYS A N 1
ATOM 658 C CA . LYS A 1 86 ? 25.179 19.437 -31.282 1.00 67.75 86 LYS A CA 1
ATOM 659 C C . LYS A 1 86 ? 25.837 19.176 -32.639 1.00 67.75 86 LYS A C 1
ATOM 661 O O . LYS A 1 86 ? 26.027 20.114 -33.403 1.00 67.75 86 LYS A O 1
ATOM 666 N N . GLN A 1 87 ? 26.074 17.912 -32.996 1.00 67.56 87 GLN A N 1
ATOM 667 C CA . GLN A 1 87 ? 26.640 17.546 -34.303 1.00 67.56 87 GLN A CA 1
ATOM 668 C C . GLN A 1 87 ? 25.748 17.912 -35.505 1.00 67.56 87 GLN A C 1
ATOM 670 O O . GLN A 1 87 ? 26.256 18.014 -36.620 1.00 67.56 87 GLN A O 1
ATOM 675 N N . ARG A 1 88 ? 24.436 18.112 -35.309 1.00 66.12 88 ARG A N 1
ATOM 676 C CA . ARG A 1 88 ? 23.520 18.604 -36.355 1.00 66.12 88 ARG A CA 1
ATOM 677 C C . ARG A 1 88 ? 23.442 20.127 -36.450 1.00 66.12 88 ARG A C 1
ATOM 679 O O . ARG A 1 88 ? 22.952 20.612 -37.462 1.00 66.12 88 ARG A O 1
ATOM 686 N N . SER A 1 89 ? 23.888 20.850 -35.427 1.00 62.94 89 SER A N 1
ATOM 687 C CA . SER A 1 89 ? 23.872 22.317 -35.396 1.00 62.94 89 SER A CA 1
ATOM 688 C C . SER A 1 89 ? 25.161 22.942 -35.941 1.00 62.94 89 SER A C 1
ATOM 690 O O . SER A 1 89 ? 25.138 24.100 -36.341 1.00 62.94 89 SER A O 1
ATOM 692 N N . ASP A 1 90 ? 26.259 22.179 -35.982 1.00 58.44 90 ASP A N 1
ATOM 693 C CA . ASP A 1 90 ? 27.580 22.636 -36.442 1.00 58.44 90 ASP A CA 1
ATOM 694 C C . ASP A 1 90 ? 27.851 22.339 -37.938 1.00 58.44 90 ASP A C 1
ATOM 696 O O . ASP A 1 90 ? 29.008 22.261 -38.359 1.00 58.44 90 ASP A O 1
ATOM 700 N N . LYS A 1 91 ? 26.806 22.157 -38.762 1.00 48.00 91 LYS A N 1
ATOM 701 C CA . LYS A 1 91 ? 26.931 21.954 -40.216 1.00 48.00 91 LYS A CA 1
ATOM 702 C C . LYS A 1 91 ? 25.991 22.843 -41.019 1.00 48.00 91 LYS A C 1
ATOM 704 O O . LYS A 1 91 ? 24.815 22.964 -40.616 1.00 48.00 91 LYS A O 1
#